Protein AF-A0A1I3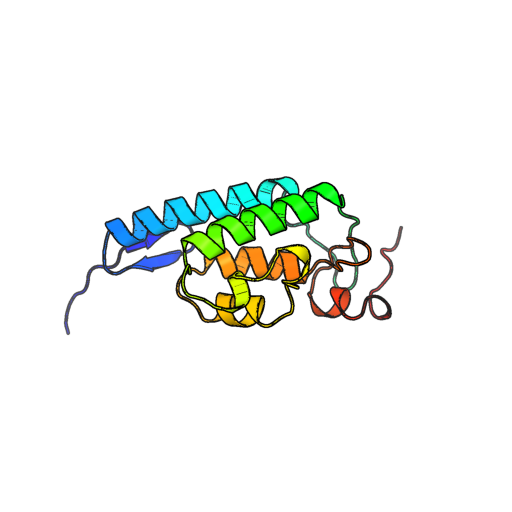EIM2-F1 (afdb_monomer)

Solvent-accessible surface area (backbone atoms only — not comparable to full-atom values): 7960 Å² total; per-residue (Å²): 140,81,90,81,74,72,31,72,33,94,89,69,54,75,27,81,38,65,67,60,26,56,53,45,48,54,48,40,53,50,49,51,59,25,40,46,64,62,52,76,85,75,93,50,57,86,44,20,60,47,84,51,60,62,67,31,53,51,52,19,52,49,44,44,51,52,54,48,33,71,77,42,72,82,46,70,75,65,71,56,59,74,88,74,56,50,50,82,41,70,59,43,58,52,37,66,75,46,92,56,57,59,54,26,62,56,45,56,53,52,27,8,36,20,86,90,78,30,35,37,31,62,40,42,67,37,28,77,37,59,88,76,31,48,76,66,79,130

F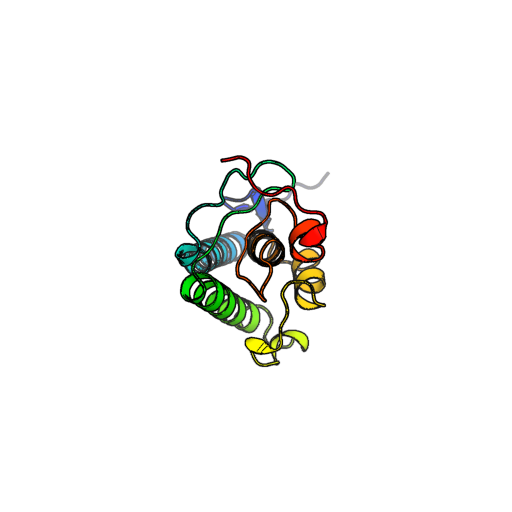oldseek 3Di:
DDDADWDAEPVRDIDRDPVVNVVLNVLLVQLVVLLPLQPDDDDADALEWDADDLVSLLSSQVSLLVSVCVVCVPDDLSVDDSVPNQLPPVVQVVQVPDDRVSSNVSSQQNLQAQNVGGIGHPHSVCSVVVVSGDYPDD

Sequence (138 aa):
MKTITLYEAADGSRFSTEEECRTYDKLDVSVFNAMAPLGEKPSITHGCWIQRDKTACQSAKSAMLVLIRQAYPNESVFKYPDADIHPMGYAGRFLSECRFKCFDAAWSRLCCINWDNYREYDQAYFAMNPEKAIAPHP

Radius of gyration: 16.72 Å; Cα contacts (8 Å, |Δi|>4): 168; chains: 1; bounding box: 51×29×45 Å

Structure (mmCIF, N/CA/C/O backbone):
data_AF-A0A1I3EIM2-F1
#
_entry.id   AF-A0A1I3EIM2-F1
#
loop_
_atom_site.group_PDB
_atom_site.id
_atom_site.type_symbol
_atom_site.label_atom_id
_atom_site.label_alt_id
_atom_site.label_comp_id
_atom_site.label_asym_id
_atom_site.label_entity_id
_atom_site.label_seq_id
_atom_site.pdbx_PDB_ins_code
_atom_site.Cartn_x
_atom_site.Cartn_y
_atom_site.Cartn_z
_atom_site.occupancy
_atom_site.B_iso_or_equiv
_atom_site.auth_seq_id
_atom_site.auth_comp_id
_atom_site.auth_asym_id
_atom_site.auth_atom_id
_atom_site.pdbx_PDB_model_num
ATOM 1 N N . MET A 1 1 ? -38.000 10.044 14.651 1.00 69.81 1 MET A N 1
ATOM 2 C CA . MET A 1 1 ? -36.662 10.513 14.225 1.00 69.81 1 MET A CA 1
ATOM 3 C C . MET A 1 1 ? -35.749 10.477 15.444 1.00 69.81 1 MET A C 1
ATOM 5 O O . MET A 1 1 ? -36.187 10.939 16.489 1.00 69.81 1 MET A O 1
ATOM 9 N N . LYS A 1 2 ? -34.557 9.874 15.355 1.00 82.19 2 LYS A N 1
ATOM 10 C CA . LYS A 1 2 ? -33.600 9.775 16.473 1.00 82.19 2 LYS A CA 1
ATOM 11 C C . LYS A 1 2 ? -32.331 10.543 16.107 1.00 82.19 2 LYS A C 1
ATOM 13 O O . LYS A 1 2 ? -31.786 10.312 15.033 1.00 82.19 2 LYS A O 1
ATOM 18 N N . THR A 1 3 ? -31.883 11.431 16.988 1.00 88.44 3 THR A N 1
ATOM 19 C CA . THR A 1 3 ? -30.598 12.127 16.847 1.00 88.44 3 THR A CA 1
ATOM 20 C C . THR A 1 3 ? -29.465 11.176 17.222 1.00 88.44 3 THR A C 1
ATOM 22 O O . THR A 1 3 ? -29.550 10.488 18.241 1.00 88.44 3 THR A O 1
ATOM 25 N N . ILE A 1 4 ? -28.420 11.133 16.398 1.00 91.88 4 ILE A N 1
ATOM 26 C CA . ILE A 1 4 ? -27.166 10.428 16.682 1.00 91.88 4 ILE A CA 1
ATOM 27 C C . ILE A 1 4 ? -26.006 11.416 16.563 1.00 91.88 4 ILE A C 1
ATOM 29 O O . ILE A 1 4 ? -26.051 12.315 15.725 1.00 91.88 4 ILE A O 1
ATOM 33 N N . THR A 1 5 ? -24.982 11.240 17.393 1.00 93.25 5 THR A N 1
ATOM 34 C CA . THR A 1 5 ? -23.715 11.972 17.283 1.00 93.25 5 THR A CA 1
ATOM 35 C C . THR A 1 5 ? -22.730 11.116 16.499 1.00 93.25 5 THR A C 1
ATOM 37 O O . THR A 1 5 ? -22.617 9.919 16.759 1.00 93.25 5 THR A O 1
ATOM 40 N N . LEU A 1 6 ? -22.037 11.726 15.540 1.00 94.75 6 LEU A N 1
ATOM 41 C CA . LEU A 1 6 ? -20.945 11.116 14.788 1.00 94.75 6 LEU A CA 1
ATOM 42 C C . LEU A 1 6 ? -19.712 12.012 14.897 1.00 94.75 6 LEU A C 1
ATOM 44 O O . LEU A 1 6 ? -19.839 13.233 14.979 1.00 94.75 6 LEU A O 1
ATOM 48 N N . TYR A 1 7 ? -18.543 11.390 14.874 1.00 95.88 7 TYR A N 1
ATOM 49 C CA . TYR A 1 7 ? -17.237 12.039 14.857 1.00 95.88 7 TYR A CA 1
ATOM 50 C C . TYR A 1 7 ? -16.610 11.815 13.482 1.00 95.88 7 TYR A C 1
ATOM 52 O O . TYR A 1 7 ? -16.764 10.729 12.922 1.00 95.88 7 TYR A O 1
ATOM 60 N N . GLU A 1 8 ? -15.956 12.826 12.919 1.00 94.56 8 GLU A N 1
ATOM 61 C CA . GLU A 1 8 ? -15.393 12.782 11.566 1.00 94.56 8 GLU A CA 1
ATOM 62 C C . GLU A 1 8 ? -13.875 12.984 11.627 1.00 94.56 8 GLU A C 1
ATOM 64 O O . GLU A 1 8 ? -13.404 13.927 12.263 1.00 94.56 8 GLU A O 1
ATOM 69 N N . ALA A 1 9 ? -13.135 12.068 11.002 1.00 92.50 9 ALA A N 1
ATOM 70 C CA . ALA A 1 9 ? -11.683 12.112 10.863 1.00 92.50 9 ALA A CA 1
ATOM 71 C C . ALA A 1 9 ? -11.260 13.072 9.740 1.00 92.50 9 ALA A C 1
ATOM 73 O O . ALA A 1 9 ? -12.087 13.515 8.939 1.00 92.50 9 ALA A O 1
ATOM 74 N N . ALA A 1 10 ? -9.961 13.361 9.638 1.00 87.56 10 ALA A N 1
ATOM 75 C CA . ALA A 1 10 ? -9.434 14.301 8.641 1.00 87.56 10 ALA A CA 1
ATOM 76 C C . ALA A 1 10 ? -9.712 13.889 7.177 1.00 87.56 10 ALA A C 1
ATOM 78 O O . ALA A 1 10 ? -9.816 14.747 6.301 1.00 87.56 10 ALA A O 1
ATOM 79 N N . ASP A 1 11 ? -9.865 12.590 6.913 1.00 83.81 11 ASP A N 1
ATOM 80 C CA . ASP A 1 11 ? -10.182 12.026 5.595 1.00 83.81 11 ASP A CA 1
ATOM 81 C C . ASP A 1 11 ? -11.698 11.956 5.294 1.00 83.81 11 ASP A C 1
ATOM 83 O O . ASP A 1 11 ? -12.104 11.444 4.248 1.00 83.81 11 ASP A O 1
ATOM 87 N N . GLY A 1 12 ? -12.548 12.437 6.211 1.00 89.12 12 GLY A N 1
ATOM 88 C CA . GLY A 1 12 ? -14.009 12.374 6.114 1.00 89.12 12 GLY A CA 1
ATOM 89 C C . GLY A 1 12 ? -14.630 11.052 6.587 1.00 89.12 12 GLY A C 1
ATOM 90 O O . GLY A 1 12 ? -15.847 10.865 6.477 1.00 89.12 12 GLY A O 1
ATOM 91 N N . SER A 1 13 ? -13.837 10.108 7.107 1.00 89.44 13 SER A N 1
ATOM 92 C CA . SER A 1 13 ? -14.350 8.873 7.707 1.00 89.44 13 SER A CA 1
ATOM 93 C C . SER A 1 13 ? -15.120 9.170 8.994 1.00 89.44 13 SER A C 1
ATOM 95 O O . SER A 1 13 ? -14.708 9.996 9.803 1.00 89.44 13 SER A O 1
ATOM 97 N N . ARG A 1 14 ? -16.254 8.485 9.196 1.00 93.38 14 ARG A N 1
ATOM 98 C CA . ARG A 1 14 ? -17.174 8.748 10.314 1.00 93.38 14 ARG A CA 1
ATOM 99 C C . ARG A 1 14 ? -17.205 7.613 11.326 1.00 93.38 14 ARG A C 1
ATOM 101 O O . ARG A 1 14 ? -17.284 6.445 10.951 1.00 93.38 14 ARG A O 1
ATOM 108 N N . PHE A 1 15 ? -17.240 7.981 12.601 1.00 94.12 15 PHE A N 1
ATOM 109 C CA . PHE A 1 15 ? -17.194 7.077 13.745 1.00 94.12 15 PHE A CA 1
ATOM 110 C C . PHE A 1 15 ? -18.306 7.391 14.744 1.00 94.12 15 PHE A C 1
ATOM 112 O O . PHE A 1 15 ? -18.752 8.530 14.877 1.00 94.12 15 PHE A O 1
ATOM 119 N N . SER A 1 16 ? -18.751 6.369 15.471 1.00 94.50 16 SER A N 1
ATOM 120 C CA . SER A 1 16 ? -19.759 6.506 16.528 1.00 94.50 16 SER A CA 1
ATOM 121 C C . SER A 1 16 ? -19.204 7.105 17.818 1.00 94.50 16 SER A C 1
ATOM 123 O O . SER A 1 16 ? -19.973 7.602 18.638 1.00 94.50 16 SER A O 1
ATOM 125 N N . THR A 1 17 ? -17.886 7.043 18.013 1.00 95.69 17 THR A N 1
ATOM 126 C CA . THR A 1 17 ? -17.222 7.509 19.231 1.00 95.69 17 THR A CA 1
ATOM 127 C C . THR A 1 17 ? -15.991 8.349 18.909 1.00 95.69 17 THR A C 1
ATOM 129 O O . THR A 1 17 ? -15.324 8.146 17.892 1.00 95.69 17 THR A O 1
ATOM 132 N N . GLU A 1 18 ? -15.677 9.286 19.802 1.00 95.94 18 GLU A N 1
ATOM 133 C CA . GLU A 1 18 ? -14.496 10.141 19.674 1.00 95.94 18 GLU A CA 1
ATOM 134 C C . GLU A 1 18 ? -13.195 9.329 19.718 1.00 95.94 18 GLU A C 1
ATOM 136 O O . GLU A 1 18 ? -12.270 9.599 18.958 1.00 95.94 18 GLU A O 1
ATOM 141 N N . GLU A 1 19 ? -13.129 8.308 20.575 1.00 95.69 19 GLU A N 1
ATOM 142 C CA . GLU A 1 19 ? -11.924 7.491 20.747 1.00 95.69 19 GLU A CA 1
ATOM 143 C C . GLU A 1 19 ? -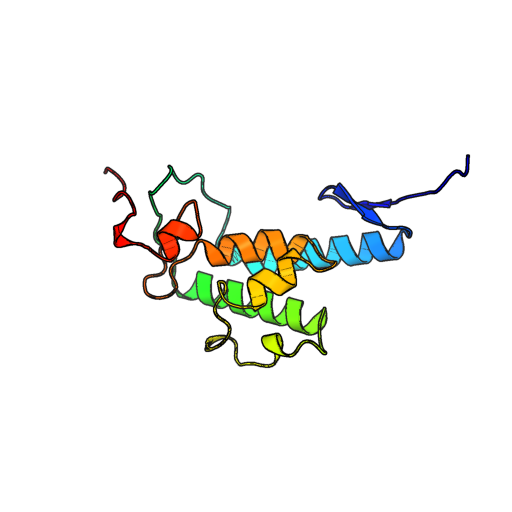11.601 6.658 19.500 1.00 95.69 19 GLU A C 1
ATOM 145 O O . GLU A 1 19 ? -10.439 6.547 19.107 1.00 95.69 19 GLU A O 1
ATOM 150 N N . GLU A 1 20 ? -12.622 6.118 18.827 1.00 93.75 20 GLU A N 1
ATOM 151 C CA . GLU A 1 20 ? -12.439 5.439 17.541 1.00 93.75 20 GLU A CA 1
ATOM 152 C C . GLU A 1 20 ? -11.922 6.398 16.469 1.00 93.75 20 GLU A C 1
ATOM 154 O O . GLU A 1 20 ? -11.016 6.034 15.722 1.00 93.75 20 GLU A O 1
ATOM 159 N N . CYS A 1 21 ? -12.452 7.624 16.431 1.00 94.69 21 CYS A N 1
ATOM 160 C CA . CYS A 1 21 ? -11.995 8.663 15.512 1.00 94.69 21 CYS A CA 1
ATOM 161 C C . CYS A 1 21 ? -10.527 9.029 15.775 1.00 94.69 21 CYS A C 1
ATOM 163 O O . CYS A 1 21 ? -9.704 8.984 14.867 1.00 94.69 21 CYS A O 1
ATOM 165 N N . ARG A 1 22 ? -10.159 9.280 17.039 1.00 94.62 22 ARG A N 1
ATOM 166 C CA . ARG A 1 22 ? -8.775 9.592 17.440 1.00 94.62 22 ARG A CA 1
ATOM 167 C C . ARG A 1 22 ? -7.807 8.448 17.146 1.00 94.62 22 ARG A C 1
ATOM 169 O O . ARG A 1 22 ? -6.660 8.687 16.772 1.00 94.62 22 ARG A O 1
ATOM 176 N N . THR A 1 23 ? -8.241 7.207 17.355 1.00 93.69 23 THR A N 1
ATOM 177 C CA . THR A 1 23 ? -7.443 6.016 17.033 1.00 93.69 23 THR A CA 1
ATOM 178 C C . THR A 1 23 ? -7.218 5.917 15.530 1.00 93.69 23 THR A C 1
ATOM 180 O O . THR A 1 23 ? -6.101 5.641 15.093 1.00 93.69 23 THR A O 1
ATOM 183 N N . TYR A 1 24 ? -8.256 6.194 14.742 1.00 93.94 24 TYR A N 1
ATOM 184 C CA . TYR A 1 24 ? -8.161 6.222 13.293 1.00 93.94 24 TYR A CA 1
ATOM 185 C C . TYR A 1 24 ? -7.230 7.326 12.786 1.00 93.94 24 TYR A C 1
ATOM 187 O O . TYR A 1 24 ? -6.356 7.026 11.982 1.00 93.94 24 TYR A O 1
ATOM 195 N N . ASP A 1 25 ? -7.323 8.554 13.303 1.00 93.94 25 ASP A N 1
ATOM 196 C CA . ASP A 1 25 ? -6.429 9.651 12.897 1.00 93.94 25 ASP A CA 1
ATOM 197 C C . ASP A 1 25 ? -4.951 9.305 13.151 1.00 93.94 25 ASP A C 1
ATOM 199 O O . ASP A 1 25 ? -4.081 9.554 12.317 1.00 93.94 25 ASP A O 1
ATOM 203 N N . LYS A 1 26 ? -4.639 8.667 14.289 1.00 94.62 26 LYS A N 1
ATOM 204 C CA . LYS A 1 26 ? -3.272 8.188 14.575 1.00 94.62 26 LYS A CA 1
ATOM 205 C C . LYS A 1 26 ? -2.816 7.123 13.576 1.00 94.62 26 LYS A C 1
ATOM 207 O O . LYS A 1 26 ? -1.646 7.106 13.180 1.00 94.62 26 LYS A O 1
ATOM 212 N N . LEU A 1 27 ? -3.719 6.217 13.199 1.00 95.12 27 LEU A N 1
ATOM 213 C CA . LEU A 1 27 ? -3.441 5.199 12.192 1.00 95.12 27 LEU A CA 1
ATOM 214 C C . LEU A 1 27 ? -3.208 5.834 10.817 1.00 95.12 27 LEU A C 1
ATOM 216 O O . LEU A 1 27 ? -2.242 5.468 10.156 1.00 95.12 27 LEU A O 1
ATOM 220 N N . ASP A 1 28 ? -4.031 6.801 10.419 1.00 94.38 28 ASP A N 1
ATOM 221 C CA . ASP A 1 28 ? -3.901 7.518 9.150 1.00 94.38 28 ASP A CA 1
ATOM 222 C C . ASP A 1 28 ? -2.548 8.236 9.041 1.00 94.38 28 ASP A C 1
ATOM 224 O O . ASP A 1 28 ? -1.810 8.038 8.077 1.00 94.38 28 ASP A O 1
ATOM 228 N N . VAL A 1 29 ? -2.124 8.937 10.100 1.00 95.25 29 VAL A N 1
ATOM 229 C CA . VAL A 1 29 ? -0.778 9.537 10.174 1.00 95.25 29 VAL A CA 1
ATOM 230 C C . VAL A 1 29 ? 0.326 8.479 10.063 1.00 95.25 29 VAL A C 1
ATOM 232 O O . VAL A 1 29 ? 1.343 8.695 9.403 1.00 95.25 29 VAL A O 1
ATOM 235 N N . SER A 1 30 ? 0.145 7.315 10.691 1.00 97.06 30 SER A N 1
ATOM 236 C CA . SER A 1 30 ? 1.122 6.221 10.613 1.00 97.06 30 SER A CA 1
ATOM 237 C C . SER A 1 30 ? 1.219 5.652 9.196 1.00 97.06 30 SER A C 1
ATOM 239 O O . SER A 1 30 ? 2.322 5.394 8.715 1.00 97.06 30 SER A O 1
ATOM 241 N N . VAL A 1 31 ? 0.084 5.508 8.510 1.00 96.31 31 VAL A N 1
ATOM 242 C CA . VAL A 1 31 ? 0.002 5.082 7.107 1.00 96.31 31 VAL A CA 1
ATOM 243 C C . VAL A 1 31 ? 0.652 6.109 6.182 1.00 96.31 31 VAL A C 1
ATOM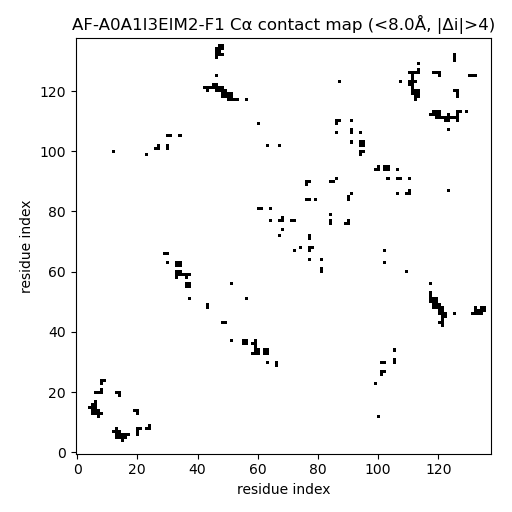 245 O O . VAL A 1 31 ? 1.453 5.740 5.323 1.00 96.31 31 VAL A O 1
ATOM 248 N N . PHE A 1 32 ? 0.385 7.399 6.390 1.00 95.00 32 PHE A N 1
ATOM 249 C CA . PHE A 1 32 ? 1.041 8.479 5.657 1.00 95.00 32 PHE A CA 1
ATOM 250 C C . PHE A 1 32 ? 2.569 8.406 5.803 1.00 95.00 32 PHE A C 1
ATOM 252 O O . PHE A 1 32 ? 3.292 8.409 4.806 1.00 95.00 32 PHE A O 1
ATOM 259 N N . ASN A 1 33 ? 3.064 8.243 7.033 1.00 96.88 33 ASN A N 1
ATOM 260 C CA . ASN A 1 33 ? 4.495 8.111 7.309 1.00 96.88 33 ASN A CA 1
ATOM 261 C C . ASN A 1 33 ? 5.101 6.837 6.703 1.00 96.88 33 ASN A C 1
ATOM 263 O O . ASN A 1 33 ? 6.224 6.876 6.202 1.00 96.88 33 ASN A O 1
ATOM 267 N N . ALA A 1 34 ? 4.366 5.721 6.697 1.00 97.62 34 ALA A N 1
ATOM 268 C CA . ALA A 1 34 ? 4.800 4.489 6.040 1.00 97.62 34 ALA A CA 1
ATOM 269 C C . ALA A 1 34 ? 4.968 4.676 4.523 1.00 97.62 34 ALA A C 1
ATOM 271 O O . ALA A 1 34 ? 5.877 4.104 3.929 1.00 97.62 34 ALA A O 1
ATOM 272 N N . MET A 1 35 ? 4.136 5.513 3.898 1.00 97.25 35 MET A N 1
ATOM 273 C CA . MET A 1 35 ? 4.208 5.823 2.468 1.00 97.25 35 MET A CA 1
ATOM 274 C C . MET A 1 35 ? 5.185 6.957 2.125 1.00 97.25 35 MET A C 1
ATOM 276 O O . MET A 1 35 ? 5.512 7.131 0.950 1.00 97.25 35 MET A O 1
ATOM 280 N N . ALA A 1 36 ? 5.693 7.695 3.118 1.00 96.88 36 ALA A N 1
ATOM 281 C CA . ALA A 1 36 ? 6.587 8.838 2.926 1.00 96.88 36 ALA A CA 1
ATOM 282 C C . ALA A 1 36 ? 7.832 8.558 2.055 1.00 96.88 36 ALA A C 1
ATOM 284 O O . ALA A 1 36 ? 8.192 9.442 1.275 1.00 96.88 36 ALA A O 1
ATOM 285 N N . PRO A 1 37 ? 8.467 7.363 2.077 1.00 97.06 37 PRO A N 1
ATOM 286 C CA . PRO A 1 37 ? 9.580 7.060 1.172 1.00 97.06 37 PRO A CA 1
ATOM 287 C C . PRO A 1 37 ? 9.226 7.160 -0.319 1.00 97.06 37 PRO A C 1
ATOM 289 O O . PRO A 1 37 ? 10.086 7.485 -1.132 1.00 97.06 37 PRO A O 1
ATOM 292 N N . LEU A 1 38 ? 7.964 6.922 -0.698 1.00 94.31 38 LEU A N 1
ATOM 293 C CA . LEU A 1 38 ? 7.491 7.100 -2.077 1.00 94.31 38 LEU A CA 1
ATOM 294 C C . LEU A 1 38 ? 7.245 8.575 -2.435 1.00 94.31 38 LEU A C 1
ATOM 296 O O . LEU A 1 38 ? 6.927 8.885 -3.585 1.00 94.31 38 LEU A O 1
ATOM 300 N N . GLY A 1 39 ? 7.366 9.488 -1.473 1.00 93.75 39 GLY A N 1
ATOM 301 C CA . GLY A 1 39 ? 7.043 10.898 -1.633 1.00 93.75 39 GLY A CA 1
ATOM 302 C C . GLY A 1 39 ? 5.576 11.129 -1.990 1.00 93.75 39 GLY A C 1
ATOM 303 O O . GLY A 1 39 ? 4.728 10.232 -1.911 1.00 93.75 39 GLY A O 1
ATOM 304 N N . GLU A 1 40 ? 5.274 12.346 -2.423 1.00 91.56 40 GLU A N 1
ATOM 305 C CA . GLU A 1 40 ? 3.928 12.725 -2.846 1.00 91.56 40 GLU A CA 1
ATOM 306 C C . GLU A 1 40 ? 3.442 11.895 -4.041 1.00 91.56 40 GLU A C 1
ATOM 308 O O . GLU A 1 40 ? 4.231 11.383 -4.850 1.00 91.56 40 GLU A O 1
ATOM 313 N N . LYS A 1 41 ? 2.117 11.730 -4.136 1.00 88.69 41 LYS A N 1
ATOM 314 C CA . LYS A 1 41 ? 1.502 11.060 -5.278 1.00 88.69 41 LYS A CA 1
ATOM 315 C C . LYS A 1 41 ? 1.663 11.960 -6.514 1.00 88.69 41 LYS A C 1
ATOM 317 O O . LYS A 1 41 ? 1.150 13.076 -6.513 1.00 88.69 41 LYS A O 1
ATOM 322 N N . PRO A 1 42 ? 2.353 11.493 -7.560 1.00 88.75 42 PRO A N 1
ATOM 323 C CA . PRO A 1 42 ? 2.608 12.276 -8.759 1.00 88.75 42 PRO A CA 1
ATOM 324 C C . PRO A 1 42 ? 1.325 12.430 -9.579 1.00 88.75 42 PRO A C 1
ATOM 326 O O . PRO A 1 42 ? 0.465 11.545 -9.589 1.00 88.75 42 PRO A O 1
ATOM 329 N N . SER A 1 43 ? 1.231 13.522 -10.334 1.00 91.81 43 SER A N 1
ATOM 330 C CA . SER A 1 43 ? 0.288 13.611 -11.449 1.00 91.81 43 SER A CA 1
ATOM 331 C C . SER A 1 43 ? 0.915 12.917 -12.657 1.00 91.81 43 SER A C 1
ATOM 333 O O . SER A 1 43 ? 1.851 13.443 -13.258 1.00 91.81 43 SER A O 1
ATOM 335 N N . ILE A 1 44 ? 0.456 11.704 -12.965 1.00 90.19 44 ILE A N 1
ATOM 336 C CA . ILE A 1 44 ? 0.937 10.915 -14.105 1.00 90.19 44 ILE A CA 1
ATOM 337 C C . ILE A 1 44 ? -0.130 10.972 -15.195 1.00 90.19 44 ILE A C 1
ATOM 339 O O . ILE A 1 44 ? -1.292 10.646 -14.951 1.00 90.19 44 ILE A O 1
ATOM 343 N N . THR A 1 45 ? 0.262 11.389 -16.398 1.00 91.81 45 THR A N 1
ATOM 344 C CA . THR A 1 45 ? -0.604 11.334 -17.582 1.00 91.81 45 THR A CA 1
ATOM 345 C C . THR A 1 45 ? -1.052 9.898 -17.839 1.00 91.81 45 THR A C 1
ATOM 347 O O . THR A 1 45 ? -0.268 8.969 -17.672 1.00 91.81 45 THR A O 1
ATOM 350 N N . HIS A 1 46 ? -2.300 9.709 -18.264 1.00 90.69 46 HIS A N 1
ATOM 351 C CA . HIS A 1 46 ? -2.871 8.381 -18.468 1.00 90.69 46 HIS A CA 1
ATOM 352 C C . HIS A 1 46 ? -1.991 7.480 -19.346 1.00 90.69 46 HIS A C 1
ATOM 354 O O . HIS A 1 46 ? -1.625 7.862 -20.458 1.00 90.69 46 HIS A O 1
ATOM 360 N N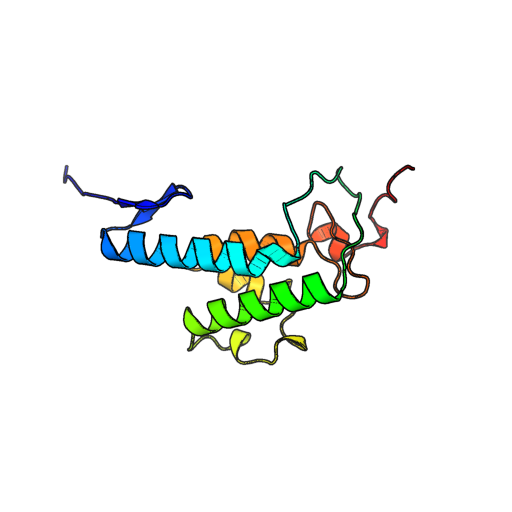 . GLY A 1 47 ? -1.651 6.292 -18.842 1.00 86.69 47 GLY A N 1
ATOM 361 C CA . GLY A 1 47 ? -0.795 5.338 -19.542 1.00 86.69 47 GLY A CA 1
ATOM 362 C C . GLY A 1 47 ? 0.704 5.640 -19.473 1.00 86.69 47 GLY A C 1
ATOM 363 O O . GLY A 1 47 ? 1.481 4.786 -19.887 1.00 86.69 47 GLY A O 1
ATOM 364 N N . CYS A 1 48 ? 1.131 6.787 -18.938 1.00 92.88 48 CYS A N 1
ATOM 365 C CA . CYS A 1 48 ? 2.540 7.083 -18.673 1.00 92.88 48 CYS A CA 1
ATOM 366 C C . CYS A 1 48 ? 2.999 6.479 -17.336 1.00 92.88 48 CYS A C 1
ATOM 368 O O . CYS A 1 48 ? 2.215 5.924 -16.562 1.00 92.88 48 CYS A O 1
ATOM 370 N N . TRP A 1 49 ? 4.296 6.603 -17.051 1.00 94.88 49 TRP A N 1
ATOM 371 C CA . TRP A 1 49 ? 4.895 6.138 -15.805 1.00 94.88 49 TRP A CA 1
ATOM 372 C C . TRP A 1 49 ? 6.026 7.042 -15.332 1.00 94.88 49 TRP A C 1
ATOM 374 O O . TRP A 1 49 ? 6.609 7.798 -16.110 1.00 94.88 49 TRP A O 1
ATOM 384 N N . ILE A 1 50 ? 6.368 6.904 -14.053 1.00 94.75 50 ILE A N 1
ATOM 385 C CA . ILE A 1 50 ? 7.607 7.428 -13.479 1.00 94.75 50 ILE A CA 1
ATOM 386 C C . ILE A 1 50 ? 8.433 6.294 -12.880 1.00 94.75 50 ILE A C 1
ATOM 388 O O . ILE A 1 50 ? 7.897 5.297 -12.390 1.00 94.75 50 ILE A O 1
ATOM 392 N N . GLN A 1 51 ? 9.754 6.438 -12.923 1.00 96.06 51 GLN A N 1
ATOM 393 C CA . GLN A 1 51 ? 10.646 5.485 -12.277 1.00 96.06 51 GLN A CA 1
ATOM 394 C C . GLN A 1 51 ? 10.702 5.773 -10.779 1.00 96.06 51 GLN A C 1
ATOM 396 O O . GLN A 1 51 ? 10.979 6.903 -10.372 1.00 96.06 51 GLN A O 1
ATOM 401 N N . ARG A 1 52 ? 10.484 4.749 -9.954 1.00 96.00 52 ARG A N 1
ATOM 402 C CA . ARG A 1 52 ? 10.710 4.826 -8.511 1.00 96.00 52 ARG A CA 1
ATOM 403 C C . ARG A 1 52 ? 12.023 4.182 -8.115 1.00 96.00 52 ARG A C 1
ATOM 405 O O . ARG A 1 52 ? 12.527 3.280 -8.787 1.00 96.00 52 ARG A O 1
ATOM 412 N N . ASP A 1 53 ? 12.546 4.659 -6.991 1.00 97.38 53 ASP A N 1
ATOM 413 C CA . ASP A 1 53 ? 13.625 3.985 -6.291 1.00 97.38 53 ASP A CA 1
ATOM 414 C C . ASP A 1 53 ? 13.113 2.666 -5.696 1.00 97.38 53 ASP A C 1
ATOM 416 O O . ASP A 1 53 ? 12.100 2.624 -4.992 1.00 97.38 53 ASP A O 1
ATOM 420 N N . LYS A 1 54 ? 13.837 1.582 -5.978 1.00 97.00 54 LYS A N 1
ATOM 421 C CA . LYS A 1 54 ? 13.488 0.234 -5.523 1.00 97.00 54 LYS A CA 1
ATOM 422 C C . LYS A 1 54 ? 13.416 0.151 -3.998 1.00 97.00 54 LYS A C 1
ATOM 424 O O . LYS A 1 54 ? 12.477 -0.439 -3.461 1.00 97.00 54 LYS A O 1
ATOM 429 N N . THR A 1 55 ? 14.398 0.728 -3.309 1.00 97.38 55 THR A N 1
ATOM 430 C CA . THR A 1 55 ? 14.500 0.660 -1.846 1.00 97.38 55 THR A CA 1
ATOM 431 C C . THR A 1 55 ? 13.342 1.408 -1.195 1.00 97.38 55 THR A C 1
ATOM 433 O O . THR A 1 55 ? 12.736 0.899 -0.255 1.00 97.38 55 THR A O 1
ATOM 436 N N . ALA A 1 56 ? 12.965 2.566 -1.737 1.00 97.56 56 ALA A N 1
ATOM 437 C CA . ALA A 1 56 ? 11.808 3.332 -1.297 1.00 97.56 56 ALA A CA 1
ATOM 438 C C . ALA A 1 56 ? 10.496 2.545 -1.443 1.00 97.56 56 ALA A C 1
ATOM 440 O O . ALA A 1 56 ? 9.717 2.487 -0.491 1.00 97.56 56 ALA A O 1
ATOM 441 N N . CYS A 1 57 ? 10.266 1.885 -2.587 1.00 97.06 57 CYS A N 1
ATOM 442 C CA . CYS A 1 57 ? 9.080 1.043 -2.787 1.00 97.06 57 CYS A CA 1
ATOM 443 C C . CYS A 1 57 ? 9.008 -0.104 -1.777 1.00 97.06 57 CYS A C 1
ATOM 445 O O . CYS A 1 57 ? 7.964 -0.330 -1.164 1.00 97.06 57 CYS A O 1
ATOM 447 N N . GLN A 1 58 ? 10.114 -0.828 -1.601 1.00 96.69 58 GLN A N 1
ATOM 448 C CA . GLN A 1 58 ? 10.177 -1.963 -0.682 1.00 96.69 58 GLN A CA 1
ATOM 449 C C . GLN A 1 58 ? 9.988 -1.516 0.770 1.00 96.69 58 GLN A C 1
ATOM 451 O O . GLN A 1 58 ? 9.188 -2.112 1.487 1.00 96.69 58 GLN A O 1
ATOM 456 N N . SER A 1 59 ? 10.646 -0.425 1.171 1.00 96.94 59 SER A N 1
ATOM 457 C CA . SER A 1 59 ? 10.508 0.170 2.503 1.00 96.94 59 SER A CA 1
ATOM 458 C C . SER A 1 59 ? 9.062 0.577 2.795 1.00 96.94 59 SER A C 1
ATOM 460 O O . SER A 1 59 ? 8.508 0.181 3.821 1.00 96.94 59 SER A O 1
ATOM 462 N N . ALA A 1 60 ? 8.409 1.274 1.857 1.00 97.50 60 ALA A N 1
ATOM 463 C CA . ALA A 1 60 ? 7.020 1.693 2.019 1.00 97.50 60 ALA A CA 1
ATOM 464 C C . ALA A 1 60 ? 6.061 0.499 2.139 1.00 97.50 60 ALA A C 1
ATOM 466 O O . ALA A 1 60 ? 5.213 0.462 3.032 1.00 97.50 60 ALA A O 1
ATOM 467 N N . LYS A 1 61 ? 6.227 -0.524 1.289 1.00 97.38 61 LYS A N 1
ATOM 468 C CA . LYS A 1 61 ? 5.419 -1.751 1.354 1.00 97.38 61 LYS A CA 1
ATOM 469 C C . LYS A 1 61 ? 5.603 -2.487 2.680 1.00 97.38 61 LYS A C 1
ATOM 471 O O . LYS A 1 61 ? 4.613 -2.888 3.287 1.00 97.38 61 LYS A O 1
ATOM 476 N N . SER A 1 62 ? 6.840 -2.660 3.137 1.00 97.06 62 SER A N 1
ATOM 477 C CA . SER A 1 62 ? 7.119 -3.340 4.404 1.00 97.06 62 SER A CA 1
ATOM 478 C C . SER A 1 62 ? 6.553 -2.580 5.600 1.00 97.06 62 SER A C 1
ATOM 480 O O . SER A 1 62 ? 5.890 -3.179 6.447 1.00 97.06 62 SER A O 1
ATOM 482 N N . ALA A 1 63 ? 6.726 -1.256 5.648 1.00 97.94 63 ALA A N 1
ATOM 483 C CA . ALA A 1 63 ? 6.141 -0.426 6.699 1.00 97.94 63 ALA A CA 1
ATOM 484 C C . ALA A 1 63 ? 4.604 -0.525 6.714 1.00 97.94 63 ALA A C 1
ATOM 486 O O . ALA A 1 63 ? 4.006 -0.716 7.774 1.00 97.94 63 ALA A O 1
ATOM 487 N N . MET A 1 64 ? 3.967 -0.491 5.539 1.00 97.62 64 MET A N 1
ATOM 488 C CA . MET A 1 64 ? 2.523 -0.699 5.399 1.00 97.62 64 MET A CA 1
ATOM 489 C C . MET A 1 64 ? 2.079 -2.066 5.928 1.00 97.62 64 MET A C 1
ATOM 491 O O . MET A 1 64 ? 1.121 -2.151 6.695 1.00 97.62 64 MET A O 1
ATOM 495 N N . LEU A 1 65 ? 2.785 -3.140 5.566 1.00 97.38 65 LEU A N 1
ATOM 496 C CA . LEU A 1 65 ? 2.456 -4.495 6.012 1.00 97.38 65 LEU A CA 1
ATOM 497 C C . LEU A 1 65 ? 2.576 -4.667 7.530 1.00 97.38 65 LEU A C 1
ATOM 499 O O . LEU A 1 65 ? 1.769 -5.385 8.119 1.00 97.38 65 LEU A O 1
ATOM 503 N N . VAL A 1 66 ? 3.527 -3.995 8.184 1.00 97.81 66 VAL A N 1
ATOM 504 C CA . VAL A 1 66 ? 3.624 -3.983 9.654 1.00 97.81 66 VAL A CA 1
ATOM 505 C C . VAL A 1 66 ? 2.365 -3.382 10.282 1.00 97.81 66 VAL A C 1
ATOM 507 O O . VAL A 1 66 ? 1.776 -4.005 11.167 1.00 97.81 66 VAL A O 1
ATOM 510 N N . LEU A 1 67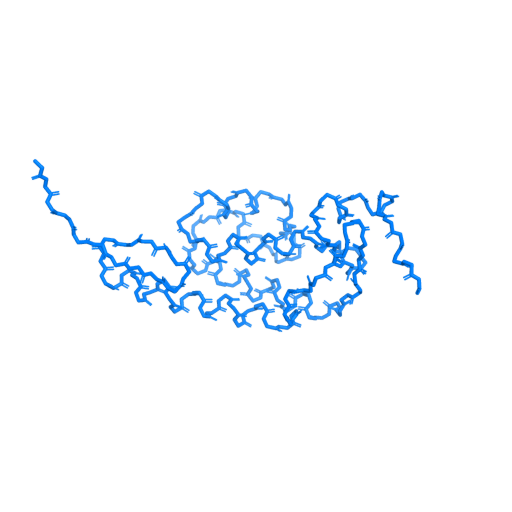 ? 1.912 -2.221 9.799 1.00 97.38 67 LEU A N 1
ATOM 511 C CA . LEU A 1 67 ? 0.701 -1.565 10.308 1.00 97.38 67 LEU A CA 1
ATOM 512 C C . LEU A 1 67 ? -0.555 -2.408 10.049 1.00 97.38 67 LEU A C 1
ATOM 514 O O . LEU A 1 67 ? -1.397 -2.565 10.933 1.00 97.38 67 LEU A O 1
ATOM 518 N N . ILE A 1 68 ? -0.660 -3.007 8.862 1.00 96.19 68 ILE A N 1
ATOM 519 C CA . ILE A 1 68 ? -1.785 -3.873 8.495 1.00 96.19 68 ILE A CA 1
ATOM 520 C C . ILE A 1 68 ? -1.841 -5.111 9.399 1.00 96.19 68 ILE A C 1
ATOM 522 O O . ILE A 1 68 ? -2.916 -5.461 9.881 1.00 96.19 68 ILE A O 1
ATOM 526 N N . ARG A 1 69 ? -0.703 -5.752 9.693 1.00 96.44 69 ARG A N 1
ATOM 527 C CA . ARG A 1 69 ? -0.641 -6.904 10.614 1.00 96.44 69 ARG A CA 1
ATOM 528 C C . ARG A 1 69 ? -1.043 -6.533 12.038 1.00 96.44 69 ARG A C 1
ATOM 530 O O . ARG A 1 69 ? -1.666 -7.341 12.716 1.00 96.44 69 ARG A O 1
ATOM 537 N N . GLN A 1 70 ? -0.703 -5.328 12.495 1.00 95.31 70 GLN A N 1
ATOM 538 C CA . GLN A 1 70 ? -1.138 -4.832 13.803 1.00 95.31 70 GLN A CA 1
ATOM 539 C C . GLN A 1 70 ? -2.651 -4.586 13.841 1.00 95.31 70 GLN A C 1
ATOM 541 O O . GLN A 1 70 ? -3.295 -4.906 14.838 1.00 95.31 70 GLN A O 1
ATOM 546 N N . ALA A 1 71 ? -3.224 -4.060 12.756 1.00 93.94 71 ALA A N 1
ATOM 547 C CA . ALA A 1 71 ? -4.657 -3.795 12.648 1.00 93.94 71 ALA A CA 1
ATOM 548 C C . ALA A 1 71 ? -5.503 -5.064 12.417 1.00 93.94 71 ALA A C 1
ATOM 550 O O . ALA A 1 71 ? -6.636 -5.143 12.891 1.00 93.94 71 ALA A O 1
ATOM 551 N N . TYR A 1 72 ? -4.954 -6.063 11.720 1.00 94.12 72 TYR A N 1
ATOM 552 C CA . TYR A 1 72 ? -5.626 -7.314 11.355 1.00 94.12 72 TYR A CA 1
ATOM 553 C C . TYR A 1 72 ? -4.775 -8.550 11.712 1.00 94.12 72 TYR A C 1
ATOM 555 O O . TYR A 1 72 ? -4.419 -9.339 10.833 1.00 94.12 72 TYR A O 1
ATOM 563 N N . PRO A 1 73 ? -4.461 -8.782 13.000 1.00 94.56 73 PRO A N 1
ATOM 564 C CA . PRO A 1 73 ? -3.500 -9.813 13.422 1.00 94.56 73 PRO A CA 1
ATOM 565 C C . PRO A 1 73 ? -3.941 -11.249 13.109 1.00 94.56 73 PRO A C 1
ATOM 567 O O . PRO A 1 73 ? -3.120 -12.162 13.017 1.00 94.56 73 PRO A O 1
ATOM 570 N N . ASN A 1 74 ? -5.246 -11.461 12.943 1.00 93.56 74 ASN A N 1
ATOM 571 C CA . ASN A 1 74 ? -5.813 -12.779 12.677 1.00 93.56 74 ASN A CA 1
ATOM 572 C C . ASN A 1 74 ? -5.969 -13.080 11.184 1.00 93.56 74 ASN A C 1
ATOM 574 O O . ASN A 1 74 ? -6.233 -14.232 10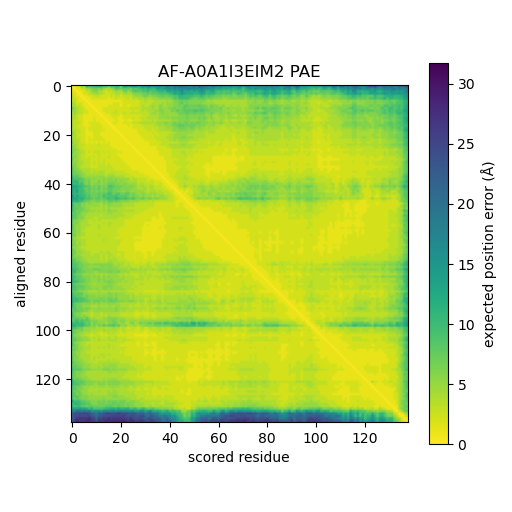.838 1.00 93.56 74 ASN A O 1
ATOM 578 N N . GLU A 1 75 ? -5.782 -12.087 10.314 1.00 94.12 75 GLU A N 1
ATOM 579 C CA . GLU A 1 75 ? -6.028 -12.246 8.889 1.00 94.12 75 GLU A CA 1
ATOM 580 C C . GLU A 1 75 ? -4.905 -13.049 8.219 1.00 94.12 75 GLU A C 1
ATOM 582 O O . GLU A 1 75 ? -3.713 -12.783 8.379 1.00 94.12 75 GLU A O 1
ATOM 587 N N . SER A 1 76 ? -5.304 -14.078 7.476 1.00 91.56 76 SER A N 1
ATOM 588 C CA . SER A 1 76 ? -4.416 -15.101 6.927 1.00 91.56 76 SER A CA 1
ATOM 589 C C . SER A 1 76 ? -3.441 -14.553 5.887 1.00 91.56 76 SER A C 1
ATOM 591 O O . SER A 1 76 ? -2.258 -14.894 5.920 1.00 91.56 76 SER A O 1
ATOM 593 N N . VAL A 1 77 ? -3.902 -13.653 5.013 1.00 91.56 77 VAL A N 1
ATOM 594 C CA . VAL A 1 77 ? -3.085 -13.117 3.912 1.00 91.56 77 VAL A CA 1
ATOM 595 C C . VAL A 1 77 ? -1.887 -12.309 4.407 1.00 91.56 77 VAL A C 1
ATOM 597 O O . VAL A 1 77 ? -0.860 -12.256 3.739 1.00 91.56 77 VAL A O 1
ATOM 600 N N . PHE A 1 78 ? -1.968 -11.734 5.608 1.00 94.25 78 PHE A N 1
ATOM 601 C CA . PHE A 1 78 ? -0.881 -10.936 6.173 1.00 94.25 78 PHE A CA 1
ATOM 602 C C . PHE A 1 78 ? 0.096 -11.749 7.029 1.00 94.25 78 PHE A C 1
ATOM 604 O O . PHE A 1 78 ? 1.061 -11.186 7.541 1.00 94.25 78 PHE A O 1
ATOM 611 N N . LYS A 1 79 ? -0.095 -13.069 7.156 1.00 93.12 79 LYS A N 1
ATOM 612 C CA . LYS A 1 79 ? 0.861 -13.965 7.836 1.00 93.12 79 LYS A CA 1
ATOM 613 C C . LYS A 1 79 ? 2.024 -14.391 6.939 1.00 93.12 79 LYS A C 1
ATOM 615 O O . LYS A 1 79 ? 3.037 -14.861 7.449 1.00 93.12 79 LYS A O 1
ATOM 620 N N . TYR A 1 80 ? 1.886 -14.223 5.626 1.00 93.88 80 TYR A N 1
ATOM 621 C CA . TYR A 1 80 ? 2.954 -14.498 4.671 1.00 93.88 80 TYR A CA 1
ATOM 622 C C . TYR A 1 80 ? 4.094 -13.466 4.783 1.00 93.88 80 TYR A C 1
ATOM 624 O O . TYR A 1 80 ? 3.851 -12.326 5.203 1.00 93.88 80 TYR A O 1
ATOM 632 N N . PRO A 1 81 ? 5.332 -13.836 4.405 1.00 94.56 81 PRO A N 1
ATOM 633 C CA . PRO A 1 81 ? 6.440 -12.895 4.261 1.00 94.56 81 PRO A CA 1
ATOM 634 C C . PRO A 1 81 ? 6.113 -11.735 3.308 1.00 94.56 81 PRO A C 1
ATOM 636 O O . PRO A 1 81 ? 5.375 -11.900 2.340 1.00 94.56 81 PRO A O 1
ATOM 639 N N . ASP A 1 82 ? 6.714 -10.562 3.532 1.00 93.44 82 ASP A N 1
ATOM 640 C CA . ASP A 1 82 ? 6.445 -9.349 2.737 1.00 93.44 82 ASP A CA 1
ATOM 641 C C . ASP A 1 82 ? 6.686 -9.534 1.234 1.00 93.44 82 ASP A C 1
ATOM 643 O O . ASP A 1 82 ? 5.986 -8.942 0.407 1.00 93.44 82 ASP A O 1
ATOM 647 N N . ALA A 1 83 ? 7.685 -10.344 0.878 1.00 91.25 83 ALA A N 1
ATOM 648 C CA . ALA A 1 83 ? 8.023 -10.652 -0.507 1.00 91.25 83 ALA A CA 1
ATOM 649 C C . ALA A 1 83 ? 6.889 -11.400 -1.228 1.00 91.25 83 ALA A C 1
ATOM 651 O O . ALA A 1 83 ? 6.659 -11.149 -2.408 1.00 91.25 83 ALA A O 1
ATOM 652 N N . ASP A 1 84 ? 6.135 -12.224 -0.500 1.00 93.56 84 ASP A N 1
ATOM 653 C CA . ASP A 1 84 ? 5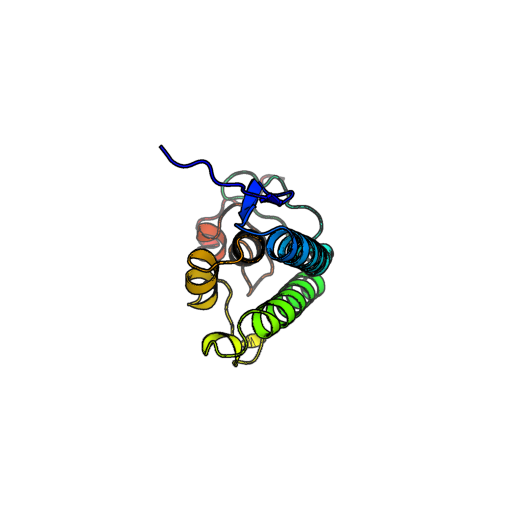.101 -13.102 -1.055 1.00 93.56 84 ASP A CA 1
ATOM 654 C C . ASP A 1 84 ? 3.731 -12.411 -1.142 1.00 93.56 84 ASP A C 1
ATOM 656 O O . ASP A 1 84 ? 2.829 -12.867 -1.846 1.00 93.56 84 ASP A O 1
ATOM 660 N N . ILE A 1 85 ? 3.557 -11.277 -0.456 1.00 94.12 85 ILE A N 1
ATOM 661 C CA . ILE A 1 85 ? 2.310 -10.507 -0.496 1.00 94.12 85 ILE A CA 1
ATOM 662 C C . ILE A 1 85 ? 2.358 -9.534 -1.672 1.00 94.12 85 ILE A C 1
ATOM 664 O O . ILE A 1 85 ? 2.837 -8.406 -1.551 1.00 94.12 85 ILE A O 1
ATOM 668 N N . HIS A 1 86 ? 1.863 -9.945 -2.834 1.00 92.62 86 HIS A N 1
ATOM 669 C CA . HIS A 1 86 ? 1.752 -9.044 -3.981 1.00 92.62 86 HIS A CA 1
ATOM 670 C C . HIS A 1 86 ? 0.615 -8.019 -3.771 1.00 92.62 86 HIS A C 1
ATOM 672 O O . HIS A 1 86 ? -0.498 -8.435 -3.433 1.00 92.62 86 HIS A O 1
ATOM 678 N N . PRO A 1 87 ? 0.818 -6.701 -3.998 1.00 92.44 87 PRO A N 1
ATOM 679 C CA . PRO A 1 87 ? -0.230 -5.698 -3.768 1.00 92.44 87 PRO A CA 1
ATOM 680 C C . PRO A 1 87 ? -1.533 -5.936 -4.532 1.00 92.44 87 PRO A C 1
ATOM 682 O O . PRO A 1 87 ? -2.611 -5.762 -3.970 1.00 92.44 87 PRO A O 1
ATOM 685 N N . MET A 1 88 ? -1.442 -6.438 -5.764 1.00 89.62 88 MET A N 1
ATOM 686 C CA . MET A 1 88 ? -2.607 -6.790 -6.591 1.00 89.62 88 MET A CA 1
ATOM 687 C C . MET A 1 88 ? -3.217 -8.169 -6.270 1.00 89.62 88 MET A C 1
ATOM 689 O O . MET A 1 88 ? -4.100 -8.633 -6.985 1.00 89.62 88 MET A O 1
ATOM 693 N N . GLY A 1 89 ? -2.725 -8.861 -5.239 1.00 90.31 89 GLY A N 1
ATOM 694 C CA . GLY A 1 89 ? -3.301 -10.118 -4.767 1.00 90.31 89 GLY A CA 1
ATOM 695 C C . GLY A 1 89 ? -4.532 -9.908 -3.879 1.00 90.31 89 GLY A C 1
ATOM 696 O O . GLY A 1 89 ? -5.100 -8.818 -3.794 1.00 90.31 89 GLY A O 1
ATOM 697 N N . TYR A 1 90 ? -4.916 -10.956 -3.143 1.00 90.88 90 TYR A N 1
ATOM 698 C CA . TYR A 1 90 ? -6.064 -10.921 -2.226 1.00 90.88 90 TYR A CA 1
ATOM 699 C C . TYR A 1 90 ? -5.971 -9.809 -1.165 1.00 90.88 90 TYR A C 1
ATOM 701 O O . TYR A 1 90 ? -6.994 -9.254 -0.772 1.00 90.88 90 TYR A O 1
ATOM 709 N N . ALA A 1 91 ? -4.754 -9.429 -0.757 1.00 91.94 91 ALA A N 1
ATOM 710 C CA . ALA A 1 91 ? -4.511 -8.340 0.189 1.00 91.94 91 ALA A CA 1
ATOM 711 C C . ALA A 1 91 ? -5.210 -7.032 -0.219 1.00 91.94 91 ALA A C 1
ATOM 713 O O . ALA A 1 91 ? -5.871 -6.415 0.612 1.00 91.94 91 ALA A O 1
ATOM 714 N N . GLY A 1 92 ? -5.129 -6.639 -1.496 1.00 89.06 92 GLY A N 1
ATOM 715 C CA . GLY A 1 92 ? -5.783 -5.420 -1.975 1.00 89.06 92 GLY A CA 1
ATOM 716 C C . GLY A 1 92 ? -7.306 -5.497 -1.888 1.00 89.06 92 GLY A C 1
ATOM 717 O O . GLY A 1 92 ? -7.945 -4.559 -1.418 1.00 89.06 92 GLY A O 1
ATOM 718 N N . ARG A 1 93 ? -7.889 -6.649 -2.249 1.00 88.25 93 ARG A N 1
ATOM 719 C CA . ARG A 1 93 ? -9.337 -6.871 -2.129 1.00 88.25 93 ARG A CA 1
ATOM 720 C C . ARG A 1 93 ? -9.795 -6.781 -0.677 1.00 88.25 93 ARG A C 1
ATOM 722 O O . ARG A 1 93 ? -10.749 -6.062 -0.397 1.00 88.25 93 ARG A O 1
ATOM 729 N N . PHE A 1 94 ? -9.097 -7.464 0.229 1.00 93.19 94 PHE A N 1
ATOM 730 C CA . PHE A 1 94 ? -9.402 -7.436 1.656 1.00 93.19 94 PHE A CA 1
ATOM 731 C C . PHE A 1 94 ? -9.401 -6.001 2.198 1.00 93.19 94 PHE A C 1
ATOM 733 O O . PHE A 1 94 ? -10.375 -5.574 2.813 1.00 93.19 94 PHE A O 1
ATOM 740 N N . LEU A 1 95 ? -8.343 -5.229 1.926 1.00 93.62 95 LEU A N 1
ATOM 741 C CA . LEU A 1 95 ? -8.209 -3.865 2.447 1.00 93.62 95 LEU A CA 1
ATOM 742 C C . LEU A 1 95 ? -9.290 -2.918 1.913 1.00 93.62 95 LEU A C 1
ATOM 744 O O . LEU A 1 95 ? -9.783 -2.100 2.684 1.00 93.62 95 LEU A O 1
ATOM 748 N N . SER A 1 96 ? -9.710 -3.076 0.652 1.00 89.44 96 SER A N 1
ATOM 749 C CA . SER A 1 96 ? -10.775 -2.257 0.047 1.00 89.44 96 SER A CA 1
ATOM 750 C C . SER A 1 96 ? -12.166 -2.471 0.664 1.00 89.44 96 SER A C 1
ATOM 752 O O . SER A 1 96 ? -13.020 -1.591 0.595 1.00 89.44 96 SER A O 1
ATOM 754 N N . GLU A 1 97 ? -12.408 -3.632 1.281 1.00 87.75 97 GLU A N 1
ATOM 755 C CA . GLU A 1 97 ? -13.703 -3.987 1.883 1.00 87.75 97 GLU A CA 1
ATOM 756 C C . GLU A 1 97 ? -13.717 -3.835 3.410 1.00 87.75 97 GLU A C 1
ATOM 758 O O . GLU A 1 97 ? -14.760 -3.991 4.049 1.00 87.75 97 GLU A O 1
ATOM 763 N N . CYS A 1 98 ? -12.566 -3.534 4.013 1.00 85.69 98 CYS A N 1
ATOM 764 C CA . CYS A 1 98 ? -12.415 -3.476 5.458 1.00 85.69 98 CYS A CA 1
ATOM 765 C C . CYS A 1 98 ? -12.607 -2.069 6.043 1.00 85.69 98 CYS A C 1
ATOM 767 O O . CYS A 1 98 ? -12.772 -1.064 5.356 1.00 85.69 98 CYS A O 1
ATOM 769 N N . ARG A 1 99 ? -12.599 -2.013 7.380 1.00 81.81 99 ARG A N 1
ATOM 770 C CA . ARG A 1 99 ? -12.941 -0.832 8.186 1.00 81.81 99 ARG A CA 1
ATOM 771 C C . ARG A 1 99 ? -12.047 0.389 7.928 1.00 81.81 99 ARG A C 1
ATOM 773 O O . ARG A 1 99 ? -12.531 1.514 8.013 1.00 81.81 99 ARG A O 1
ATOM 780 N N . PHE A 1 100 ? -10.749 0.187 7.706 1.00 89.62 100 PHE A N 1
ATOM 781 C CA . PHE A 1 100 ? -9.759 1.269 7.723 1.00 89.62 100 PHE A CA 1
ATOM 782 C C . PHE A 1 100 ? -9.412 1.755 6.309 1.00 89.62 100 PHE A C 1
ATOM 784 O O . PHE A 1 100 ? -8.526 1.203 5.658 1.00 89.62 100 PHE A O 1
ATOM 791 N N . LYS A 1 101 ? -10.096 2.813 5.852 1.00 89.56 101 LYS A N 1
ATOM 792 C CA . LYS A 1 101 ? -9.942 3.375 4.497 1.00 89.56 101 LYS A CA 1
ATOM 793 C C . LYS A 1 101 ? -8.552 3.942 4.206 1.00 89.56 101 LYS A C 1
ATOM 795 O O . LYS A 1 101 ? -8.120 3.906 3.057 1.00 89.56 101 LYS A O 1
ATOM 800 N N . CYS A 1 102 ? -7.834 4.407 5.226 1.00 92.12 102 CYS A N 1
ATOM 801 C CA . CYS A 1 102 ? -6.452 4.865 5.087 1.00 92.12 102 CYS A CA 1
ATOM 802 C C . CYS A 1 102 ? -5.550 3.790 4.453 1.00 92.12 102 CYS A C 1
ATOM 804 O O . CYS A 1 102 ? -4.727 4.099 3.588 1.00 92.12 102 CYS A O 1
ATOM 806 N N . PHE A 1 103 ? -5.761 2.509 4.784 1.00 95.25 103 PHE A N 1
ATOM 807 C CA . PHE A 1 103 ? -5.033 1.419 4.138 1.00 95.25 103 PHE A CA 1
ATOM 808 C C . PHE A 1 103 ? -5.411 1.242 2.673 1.00 95.25 103 PHE A C 1
ATOM 810 O O . PHE A 1 103 ? -4.516 1.021 1.867 1.00 95.25 103 PHE A O 1
ATOM 817 N N . ASP A 1 104 ? -6.692 1.345 2.318 1.00 92.88 104 ASP A N 1
ATOM 818 C CA . ASP A 1 104 ? -7.146 1.188 0.932 1.00 92.88 104 ASP A CA 1
ATOM 819 C C . ASP A 1 104 ? -6.502 2.233 0.010 1.00 92.88 104 ASP A C 1
ATOM 821 O O . ASP A 1 104 ? -5.903 1.887 -1.010 1.00 92.88 104 ASP A O 1
ATOM 825 N N . ALA A 1 105 ? -6.516 3.507 0.410 1.00 89.25 105 ALA A N 1
ATOM 826 C CA . ALA A 1 105 ? -5.919 4.585 -0.376 1.00 89.25 105 ALA A CA 1
ATOM 827 C C . ALA A 1 105 ? -4.403 4.392 -0.584 1.00 89.25 105 ALA A C 1
ATOM 829 O O . ALA A 1 105 ? -3.896 4.519 -1.705 1.00 89.25 105 ALA A O 1
ATOM 830 N N . ALA A 1 106 ? -3.674 4.050 0.483 1.00 94.62 10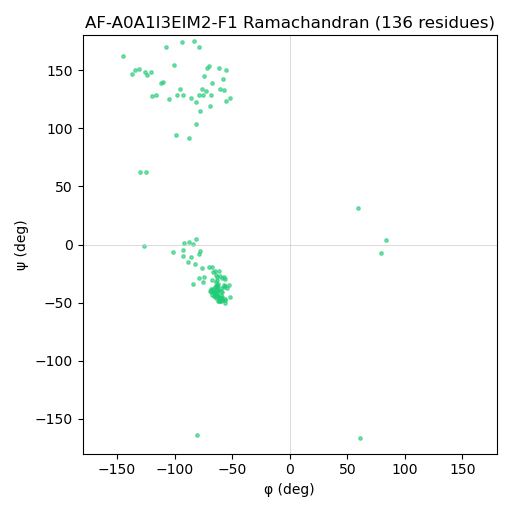6 ALA A N 1
ATOM 831 C CA . ALA A 1 106 ? -2.238 3.798 0.417 1.00 94.62 106 ALA A CA 1
ATOM 832 C C . ALA A 1 106 ? -1.905 2.531 -0.389 1.00 94.62 106 ALA A C 1
ATOM 834 O O . ALA A 1 106 ? -1.010 2.545 -1.238 1.00 94.62 106 ALA A O 1
ATOM 835 N N . TRP A 1 107 ? -2.651 1.446 -0.180 1.00 96.31 107 TRP A N 1
ATOM 836 C CA . TRP A 1 107 ? -2.441 0.175 -0.870 1.00 96.31 107 TRP A CA 1
ATOM 837 C C . TRP A 1 107 ? -2.785 0.262 -2.356 1.00 96.31 107 TRP A C 1
ATOM 839 O O . TRP A 1 107 ? -2.042 -0.248 -3.192 1.00 96.31 107 TRP A O 1
ATOM 849 N N . SER A 1 108 ? -3.839 1.001 -2.706 1.00 94.38 108 SER A N 1
ATOM 850 C CA . SER A 1 108 ? -4.204 1.298 -4.092 1.00 94.38 108 SER A CA 1
ATOM 851 C C . SER A 1 108 ? -3.058 1.958 -4.863 1.00 94.38 108 SER A C 1
ATOM 853 O O . SER A 1 108 ? -2.849 1.650 -6.035 1.00 94.38 108 SER A O 1
ATOM 855 N N . ARG A 1 109 ? -2.251 2.810 -4.215 1.00 95.50 109 ARG A N 1
ATOM 856 C CA . ARG A 1 109 ? -1.042 3.372 -4.837 1.00 95.50 109 ARG A CA 1
ATOM 857 C C . ARG A 1 109 ? 0.046 2.318 -5.054 1.00 95.50 109 ARG A C 1
ATOM 859 O O . ARG A 1 109 ? 0.671 2.310 -6.109 1.00 95.50 109 ARG A O 1
ATOM 866 N N . LEU A 1 110 ? 0.256 1.404 -4.104 1.00 97.00 110 LEU A N 1
ATOM 867 C CA . LEU A 1 110 ? 1.195 0.284 -4.272 1.00 97.00 110 LEU A CA 1
ATOM 868 C C . LEU A 1 110 ? 0.774 -0.661 -5.409 1.00 97.00 110 LEU A C 1
ATOM 870 O O . LEU A 1 110 ? 1.634 -1.235 -6.078 1.00 97.00 110 LEU A O 1
ATOM 874 N N . CYS A 1 111 ? -0.531 -0.790 -5.666 1.00 96.44 111 CYS A N 1
ATOM 875 C CA . CYS A 1 111 ? -1.060 -1.496 -6.833 1.00 96.44 111 CYS A CA 1
ATOM 876 C C . CYS A 1 111 ? -0.748 -0.785 -8.156 1.00 96.44 111 CYS A C 1
ATOM 878 O O . CYS A 1 111 ? -0.791 -1.423 -9.197 1.00 96.44 111 CYS A O 1
ATOM 880 N N . CYS A 1 112 ? -0.419 0.505 -8.159 1.00 96.00 112 CYS A N 1
ATOM 881 C CA . CYS A 1 112 ? 0.005 1.210 -9.369 1.00 96.00 112 CYS A CA 1
ATOM 882 C C . CYS A 1 112 ? 1.501 1.041 -9.679 1.00 96.00 112 CYS A C 1
ATOM 884 O O . CYS A 1 112 ? 1.974 1.585 -10.674 1.00 96.00 112 CYS A O 1
ATOM 886 N N . ILE A 1 113 ? 2.253 0.299 -8.861 1.00 96.75 113 ILE A N 1
ATOM 887 C CA . ILE A 1 113 ? 3.674 0.020 -9.084 1.00 96.75 113 ILE A CA 1
ATOM 888 C C . ILE A 1 113 ? 3.821 -1.359 -9.727 1.00 96.75 113 ILE A C 1
ATOM 890 O O . ILE A 1 113 ? 3.310 -2.353 -9.212 1.00 96.75 113 ILE A O 1
ATOM 894 N N . ASN A 1 114 ? 4.557 -1.436 -10.835 1.00 96.31 114 ASN A N 1
ATOM 895 C CA . ASN A 1 114 ? 5.046 -2.707 -11.356 1.00 96.31 114 ASN A CA 1
ATOM 896 C C . ASN A 1 114 ? 6.260 -3.146 -10.520 1.00 96.31 114 ASN A C 1
ATOM 898 O O . ASN A 1 114 ? 7.289 -2.473 -10.509 1.00 96.31 114 ASN A O 1
ATOM 902 N N . TRP A 1 115 ? 6.140 -4.258 -9.795 1.00 95.00 115 TRP A N 1
ATOM 903 C CA . TRP A 1 115 ? 7.141 -4.696 -8.812 1.00 95.00 115 TRP A CA 1
ATOM 904 C C . TRP A 1 115 ? 8.372 -5.384 -9.416 1.00 95.00 115 TRP A C 1
ATOM 906 O O . TRP A 1 115 ? 9.362 -5.582 -8.708 1.00 95.00 115 TRP A O 1
ATOM 916 N N . ASP A 1 116 ? 8.350 -5.667 -10.720 1.00 94.81 116 ASP A N 1
ATOM 917 C CA . ASP A 1 116 ? 9.492 -6.228 -11.444 1.00 94.81 116 ASP A CA 1
ATOM 918 C C . ASP A 1 116 ? 10.474 -5.132 -11.881 1.00 94.81 116 ASP A C 1
ATOM 920 O O . ASP A 1 116 ? 11.687 -5.346 -11.895 1.00 94.81 116 ASP A O 1
ATOM 924 N N . ASN A 1 117 ? 9.966 -3.937 -12.212 1.00 95.06 117 ASN A N 1
ATOM 925 C CA . ASN A 1 117 ? 10.772 -2.829 -12.744 1.00 95.06 117 ASN A CA 1
ATOM 926 C C . ASN A 1 117 ? 10.637 -1.493 -11.985 1.00 95.06 117 ASN A C 1
ATOM 928 O O . ASN A 1 117 ? 11.318 -0.526 -12.326 1.00 95.06 117 ASN A O 1
ATOM 932 N N . TYR A 1 118 ? 9.806 -1.435 -10.944 1.00 96.19 118 TYR A N 1
ATOM 933 C CA . TYR A 1 118 ? 9.582 -0.273 -10.075 1.00 96.19 118 TYR A CA 1
ATOM 934 C C . TYR A 1 118 ? 9.076 0.979 -10.807 1.00 96.19 118 TYR A C 1
ATOM 936 O O . TYR A 1 118 ? 9.356 2.109 -10.401 1.00 96.19 118 TYR A O 1
ATOM 944 N N . ARG A 1 119 ? 8.311 0.797 -11.887 1.00 96.25 119 ARG A N 1
ATOM 945 C CA . ARG A 1 119 ? 7.579 1.887 -12.544 1.00 96.25 119 ARG A CA 1
ATOM 946 C C . ARG A 1 119 ? 6.234 2.094 -11.860 1.00 96.25 119 ARG A C 1
ATOM 948 O O . ARG A 1 119 ? 5.462 1.146 -11.733 1.00 96.25 119 ARG A O 1
ATOM 955 N N . GLU A 1 120 ? 5.957 3.321 -11.427 1.00 96.38 120 GLU A N 1
ATOM 956 C CA . GLU A 1 120 ? 4.628 3.727 -10.960 1.00 96.38 120 GLU A CA 1
ATOM 957 C C . GLU A 1 120 ? 3.847 4.315 -12.132 1.00 96.38 120 GLU A C 1
ATOM 959 O O . GLU A 1 120 ? 4.343 5.202 -12.827 1.00 96.38 120 GLU A O 1
ATOM 964 N N . TYR A 1 121 ? 2.637 3.812 -12.332 1.00 95.44 121 TYR A N 1
ATOM 965 C CA . TYR A 1 121 ? 1.697 4.230 -13.365 1.00 95.44 121 TYR A CA 1
ATOM 966 C C . TYR A 1 121 ? 0.545 5.028 -12.743 1.00 95.44 121 TYR A C 1
ATOM 968 O O . TYR A 1 121 ? 0.369 5.053 -11.525 1.00 95.44 121 TYR A O 1
ATOM 976 N N . ASP A 1 122 ? -0.287 5.655 -13.571 1.00 93.75 122 ASP A N 1
ATOM 977 C CA . ASP A 1 122 ? -1.520 6.295 -13.097 1.00 93.75 122 ASP A CA 1
ATOM 978 C C . ASP A 1 122 ? -2.551 5.270 -12.586 1.00 93.75 122 ASP A C 1
ATOM 980 O O . ASP A 1 122 ? -3.322 5.560 -11.668 1.00 93.75 122 ASP A O 1
ATOM 984 N N . GLN A 1 123 ? -2.544 4.058 -13.154 1.00 93.44 123 GLN A N 1
ATOM 985 C CA . GLN A 1 123 ? -3.491 2.986 -12.848 1.00 93.44 123 GLN A CA 1
ATOM 986 C C . GLN A 1 123 ? -2.811 1.620 -12.715 1.00 93.44 123 GLN A C 1
ATOM 988 O O . GLN A 1 123 ? -1.904 1.269 -13.471 1.00 93.44 123 GLN A O 1
ATOM 993 N N . ALA A 1 124 ? -3.351 0.786 -11.821 1.00 94.69 124 ALA A N 1
ATOM 994 C CA . ALA A 1 124 ? -2.905 -0.593 -11.616 1.00 94.69 124 ALA A CA 1
ATOM 995 C C . ALA A 1 124 ? -2.971 -1.455 -12.891 1.00 94.69 124 ALA A C 1
ATOM 997 O O . ALA A 1 124 ? -2.172 -2.374 -13.064 1.00 94.69 124 ALA A O 1
ATOM 998 N N . TYR A 1 125 ? -3.885 -1.138 -13.814 1.00 94.94 125 TYR A N 1
ATOM 999 C CA . TYR A 1 125 ? -3.981 -1.817 -15.104 1.00 94.94 125 TYR A CA 1
ATOM 1000 C C . TYR A 1 125 ? -2.661 -1.770 -15.888 1.00 94.94 125 TYR A C 1
ATOM 1002 O O . TYR A 1 125 ? -2.202 -2.813 -16.348 1.00 94.94 125 TYR A O 1
ATOM 1010 N N . PHE A 1 126 ? -2.017 -0.603 -15.993 1.00 95.25 126 PHE A N 1
ATOM 1011 C CA . PHE A 1 126 ? -0.748 -0.461 -16.718 1.00 95.25 126 PHE A CA 1
ATOM 1012 C C . PHE A 1 126 ? 0.438 -1.044 -15.955 1.00 95.25 126 PHE A C 1
ATOM 1014 O O . PHE A 1 126 ? 1.372 -1.540 -16.574 1.00 95.25 126 PHE A O 1
ATOM 1021 N N . ALA A 1 127 ? 0.379 -1.070 -14.622 1.00 95.31 127 ALA A N 1
ATOM 1022 C CA . ALA A 1 127 ? 1.369 -1.788 -13.829 1.00 95.31 127 ALA A CA 1
ATOM 1023 C C . ALA A 1 127 ? 1.343 -3.304 -14.112 1.00 95.31 127 ALA A C 1
ATOM 1025 O O . ALA A 1 127 ? 2.406 -3.922 -14.180 1.00 95.31 127 ALA A O 1
ATOM 1026 N N . MET A 1 128 ? 0.156 -3.887 -14.338 1.00 94.25 128 MET A N 1
ATOM 1027 C CA . MET A 1 128 ? -0.011 -5.292 -14.758 1.00 94.25 128 MET A CA 1
ATOM 1028 C C . MET A 1 128 ? 0.252 -5.540 -16.243 1.00 94.25 128 MET A C 1
ATOM 1030 O O . MET A 1 128 ? 0.604 -6.651 -16.619 1.00 94.25 128 MET A O 1
ATOM 1034 N N . ASN A 1 129 ? 0.021 -4.533 -17.082 1.00 94.38 129 ASN A N 1
ATOM 1035 C CA . ASN A 1 129 ? 0.117 -4.621 -18.538 1.00 94.38 129 ASN A CA 1
ATOM 1036 C C . ASN A 1 129 ? 1.088 -3.535 -19.045 1.00 94.38 129 ASN A C 1
ATOM 1038 O O . ASN A 1 129 ? 0.654 -2.604 -19.737 1.00 94.38 129 ASN A O 1
ATOM 1042 N N . PRO A 1 130 ? 2.381 -3.576 -18.662 1.00 92.81 130 PRO A N 1
ATOM 1043 C CA . PRO A 1 130 ? 3.334 -2.511 -18.979 1.00 92.81 130 PRO A CA 1
ATOM 1044 C C . PRO A 1 130 ? 3.541 -2.315 -20.487 1.00 92.81 130 PRO A C 1
ATOM 1046 O O . PRO A 1 130 ? 3.924 -1.231 -20.913 1.00 92.81 130 PRO A O 1
ATOM 1049 N N . GLU A 1 131 ? 3.261 -3.328 -21.305 1.00 92.38 131 GLU A N 1
ATOM 1050 C CA . GLU A 1 131 ? 3.281 -3.271 -22.769 1.00 92.38 131 GLU A CA 1
ATOM 1051 C C . GLU A 1 131 ? 2.149 -2.429 -23.372 1.00 92.38 131 GLU A C 1
ATOM 1053 O O . GLU A 1 131 ? 2.245 -1.999 -24.519 1.00 92.38 131 GLU A O 1
ATOM 1058 N N . LYS A 1 132 ? 1.080 -2.181 -22.607 1.00 92.06 132 LYS A N 1
ATOM 1059 C CA . LYS A 1 132 ? -0.037 -1.312 -23.003 1.00 92.06 132 LYS A CA 1
ATOM 1060 C C . LYS A 1 132 ? 0.148 0.130 -22.539 1.00 92.06 132 LYS A C 1
ATOM 1062 O O . LYS A 1 132 ? -0.691 0.975 -22.844 1.00 92.06 132 LYS A O 1
ATOM 1067 N N . ALA A 1 133 ? 1.204 0.399 -21.776 1.00 89.38 133 ALA A N 1
ATOM 1068 C CA . ALA A 1 133 ? 1.545 1.738 -21.339 1.00 89.38 133 ALA A CA 1
ATOM 1069 C C . ALA A 1 133 ? 2.136 2.552 -22.496 1.00 89.38 133 ALA A C 1
ATOM 1071 O O . ALA A 1 133 ? 2.876 2.041 -23.338 1.00 89.38 133 ALA A O 1
ATOM 1072 N N . ILE A 1 134 ? 1.839 3.844 -22.506 1.00 81.94 134 ILE A N 1
ATOM 1073 C CA . ILE A 1 134 ? 2.444 4.804 -23.420 1.00 81.94 134 ILE A CA 1
ATOM 1074 C C . ILE A 1 134 ? 3.794 5.176 -22.803 1.00 81.94 134 ILE A C 1
ATOM 1076 O O . ILE A 1 134 ? 3.869 5.603 -21.649 1.00 81.94 134 ILE A O 1
ATOM 1080 N N . ALA A 1 135 ? 4.888 4.974 -23.538 1.00 67.25 135 ALA A N 1
ATOM 1081 C CA . ALA A 1 135 ? 6.180 5.473 -23.080 1.00 67.25 135 ALA A CA 1
ATOM 1082 C C . ALA A 1 135 ? 6.063 6.995 -22.878 1.00 67.25 135 ALA A C 1
ATOM 1084 O O . ALA A 1 135 ? 5.512 7.659 -23.759 1.00 67.25 135 ALA A O 1
ATOM 1085 N N . PRO A 1 136 ? 6.533 7.556 -21.748 1.00 61.62 136 PRO A N 1
ATOM 1086 C CA . PRO A 1 136 ? 6.472 8.994 -21.541 1.00 61.62 136 PRO A CA 1
ATOM 1087 C C . PRO A 1 136 ? 7.166 9.680 -22.721 1.00 61.62 136 PRO A C 1
ATOM 1089 O O . PRO A 1 136 ? 8.312 9.356 -23.043 1.00 61.62 136 PRO A O 1
ATOM 1092 N N . HIS A 1 137 ? 6.445 10.567 -23.412 1.00 51.38 137 HIS A N 1
ATOM 1093 C CA . HIS A 1 137 ? 7.060 11.419 -24.421 1.00 51.38 137 HIS A CA 1
ATOM 1094 C C . HIS A 1 137 ? 8.139 12.273 -23.729 1.00 51.38 137 HIS A C 1
ATOM 1096 O O . HIS A 1 137 ? 7.870 12.765 -22.629 1.00 51.38 137 HIS A O 1
ATOM 1102 N N . PRO A 1 138 ? 9.347 12.379 -24.314 1.00 49.38 138 PRO A N 1
ATOM 1103 C CA . PRO A 1 138 ? 10.435 13.175 -23.751 1.00 49.38 138 PRO A CA 1
ATOM 1104 C C . PRO A 1 138 ? 10.076 14.659 -23.636 1.00 49.38 138 PRO A C 1
ATOM 1106 O O . PRO A 1 138 ? 9.270 15.144 -24.466 1.00 49.38 138 PRO A O 1
#

Organism: NCBI:txid1576369

Nearest PDB structures (foldseek):
  7e2d-assembly1_J  TM=2.758E-01  e=5.833E+00  Saccharomyces cerevisiae S288C
  7e8s-assembly1_J  TM=2.758E-01  e=6.176E+00  Saccharomyces cerevisiae S288C

Mean predicted aligned error: 4.18 Å

pLDDT: mean 92.35, std 7.27, range [49.38, 97.94]

Secondary structure (DSSP, 8-state):
------EE-TTS-EESSHHHHHHHHHHHHHHHHHHGGG-SPP---TT-EEEPPHHHHHHHHHHHHHHHHHH-TT-GGGGS-TTT--TTTHHHHHHHHSS-HHHHHHHHHHTTEETTTTEEESSHHHHH-GGGSPPPP-